Protein AF-A0A3M2BGG0-F1 (afdb_monomer_lite)

Radius of gyration: 19.98 Å; chains: 1; bounding box: 48×26×57 Å

Sequence (144 aa):
MVKKVYYVTNKELLFEIRKSKDRLAKLNGGDTSDKEMMMQALTPRLIELLQLITRRVGTKSNWAGYTWRDDMEADAILTLLTVVLKFDVDRENPNPLAYITRCIERSFINTLHKEKKHGKIRDAILIDEGHTPSFSAQIDNSEN

pLDDT: mean 89.2, std 10.94, range [47.34, 97.44]

Foldseek 3Di:
DPPDDDDDDQVNLLVQLVQLLVQLCVVPVDDLPDQVSLLVSHDPVNLVVLLVLLVVLCCPPVNDPDPCSVVLSVQLSSQCSRCLNVQDSPDPDGRSSVVSSVSSVVSSVVVVVVVVVVLVVVQVVCVVVVHHHDPVVVVVVVVD

Structure (mmCIF, N/CA/C/O backbone):
data_AF-A0A3M2BGG0-F1
#
_entry.id   AF-A0A3M2BGG0-F1
#
loop_
_atom_site.group_PDB
_atom_site.id
_atom_site.type_symbol
_atom_site.label_atom_id
_atom_site.label_alt_id
_atom_site.label_comp_id
_atom_site.label_asym_id
_atom_site.label_entity_id
_atom_site.label_seq_id
_atom_site.pdbx_PDB_ins_code
_atom_site.Cartn_x
_atom_site.Cartn_y
_atom_site.Cartn_z
_atom_site.occupancy
_atom_site.B_iso_or_equiv
_atom_site.auth_seq_id
_atom_site.auth_comp_id
_atom_site.auth_asym_id
_atom_site.auth_atom_id
_atom_site.pdbx_PDB_model_num
ATOM 1 N N . MET A 1 1 ? 16.907 8.668 21.611 1.00 47.34 1 MET A N 1
ATOM 2 C CA . MET A 1 1 ? 15.491 8.325 21.883 1.00 47.34 1 MET A CA 1
ATOM 3 C C . MET A 1 1 ? 15.135 7.055 21.125 1.00 47.34 1 MET A C 1
ATOM 5 O O . MET A 1 1 ? 15.152 7.076 19.901 1.00 47.34 1 MET A O 1
ATOM 9 N N . VAL A 1 2 ? 14.846 5.951 21.816 1.00 50.00 2 VAL A N 1
ATOM 10 C CA . VAL A 1 2 ? 14.320 4.739 21.166 1.00 50.00 2 VAL A CA 1
ATOM 11 C C . VAL A 1 2 ? 12.867 5.023 20.779 1.00 50.00 2 VAL A C 1
ATOM 13 O O . VAL A 1 2 ? 12.039 5.274 21.654 1.00 50.00 2 VAL A O 1
ATOM 16 N N . LYS A 1 3 ? 12.547 5.051 19.479 1.00 51.41 3 LYS A N 1
ATOM 17 C CA . LYS A 1 3 ? 11.154 5.189 19.026 1.00 51.41 3 LYS A CA 1
ATOM 18 C C . LYS A 1 3 ? 10.380 3.953 19.491 1.00 51.41 3 LYS A C 1
ATOM 20 O O . LYS A 1 3 ? 10.730 2.835 19.125 1.00 51.41 3 LYS A O 1
ATOM 25 N N . LYS A 1 4 ? 9.336 4.147 20.301 1.00 50.16 4 LYS A N 1
ATOM 26 C CA . LYS A 1 4 ? 8.436 3.066 20.723 1.00 50.16 4 LYS A CA 1
ATOM 27 C C . LYS A 1 4 ? 7.785 2.468 19.472 1.00 50.16 4 LYS A C 1
ATOM 29 O O . LYS A 1 4 ? 7.092 3.175 18.745 1.00 50.16 4 LYS A O 1
ATOM 34 N N . VAL A 1 5 ? 8.032 1.185 19.208 1.00 61.38 5 VAL A N 1
ATOM 35 C CA . VAL A 1 5 ? 7.425 0.477 18.074 1.00 61.38 5 VAL A CA 1
ATOM 36 C C . VAL A 1 5 ? 5.944 0.284 18.385 1.00 61.38 5 VAL A C 1
ATOM 38 O O . VAL A 1 5 ? 5.583 -0.490 19.270 1.00 61.38 5 VAL A O 1
ATOM 41 N N . TYR A 1 6 ? 5.085 1.039 17.703 1.00 68.75 6 TYR A N 1
ATOM 42 C CA . TYR A 1 6 ? 3.641 0.891 17.829 1.00 68.75 6 TYR A CA 1
ATOM 43 C C . TYR A 1 6 ? 3.174 -0.255 16.930 1.00 68.75 6 TYR A C 1
ATOM 45 O O . TYR A 1 6 ? 3.265 -0.171 15.704 1.00 68.75 6 TYR A O 1
ATOM 53 N N . TYR A 1 7 ? 2.699 -1.340 17.536 1.00 73.12 7 TYR A N 1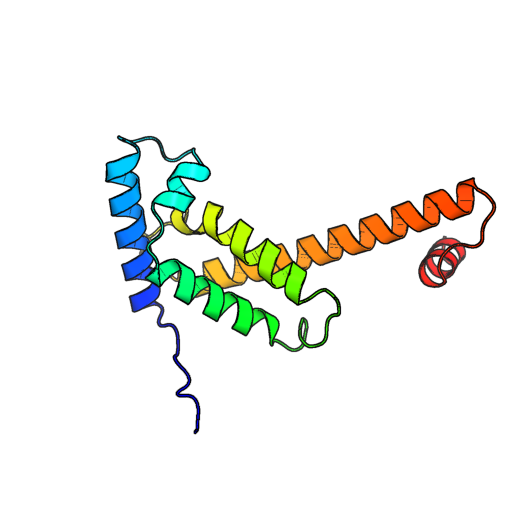
ATOM 54 C CA . TYR A 1 7 ? 2.132 -2.462 16.798 1.00 73.12 7 TYR A CA 1
ATOM 55 C C . TYR A 1 7 ? 0.649 -2.212 16.554 1.00 73.12 7 TYR A C 1
ATOM 57 O O . TYR A 1 7 ? -0.126 -2.105 17.501 1.00 73.12 7 TYR A O 1
ATOM 65 N N . VAL A 1 8 ? 0.256 -2.156 15.281 1.00 83.12 8 VAL A N 1
ATOM 66 C CA . VAL A 1 8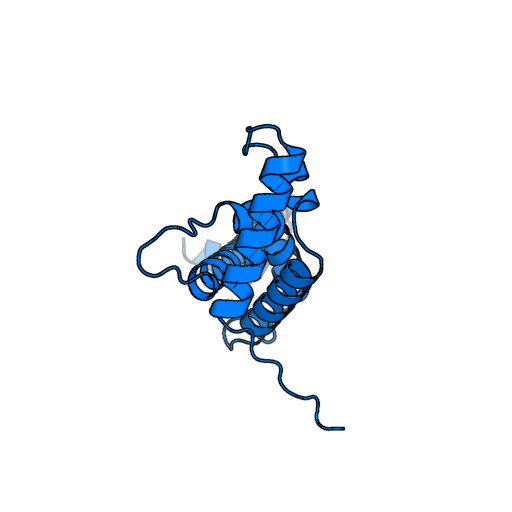 ? -1.159 -2.110 14.906 1.00 83.12 8 VAL A CA 1
ATOM 67 C C . VAL A 1 8 ? -1.806 -3.436 15.288 1.00 83.12 8 VAL A C 1
ATOM 69 O O . VAL A 1 8 ? -1.371 -4.497 14.833 1.00 83.12 8 VAL A O 1
ATOM 72 N N . THR A 1 9 ? -2.834 -3.383 16.132 1.00 90.06 9 THR A N 1
ATOM 73 C CA . THR A 1 9 ? -3.564 -4.583 16.554 1.00 90.06 9 THR A CA 1
ATOM 74 C C . THR A 1 9 ? -4.790 -4.809 15.673 1.00 90.06 9 THR A C 1
ATOM 76 O O . THR A 1 9 ? -5.459 -3.862 15.262 1.00 90.06 9 THR A O 1
ATOM 79 N N . ASN A 1 10 ? -5.131 -6.075 15.410 1.00 89.75 10 ASN A N 1
ATOM 80 C CA . ASN A 1 10 ? -6.329 -6.418 14.633 1.00 89.75 10 ASN A CA 1
ATOM 81 C C . ASN A 1 10 ? -7.619 -5.876 15.265 1.00 89.75 10 ASN A C 1
ATOM 83 O O . ASN A 1 10 ? -8.523 -5.457 14.548 1.00 89.75 10 ASN A O 1
ATOM 87 N N . LYS A 1 11 ? -7.686 -5.852 16.602 1.00 91.56 11 LYS A N 1
ATOM 88 C CA . LYS A 1 11 ? -8.837 -5.330 17.349 1.00 91.56 11 LYS A CA 1
ATOM 89 C C . LYS A 1 11 ? -9.023 -3.828 17.127 1.00 91.56 11 LYS A C 1
ATOM 91 O O . LYS A 1 11 ? -10.128 -3.400 16.816 1.00 91.56 11 LYS A O 1
ATOM 96 N N . GLU A 1 12 ? -7.947 -3.049 17.245 1.00 93.25 12 GLU A N 1
ATOM 97 C CA . GLU A 1 12 ? -7.971 -1.601 16.996 1.00 93.25 12 GLU A CA 1
ATOM 98 C C . GLU A 1 12 ? -8.366 -1.291 15.547 1.00 93.25 12 GLU A C 1
ATOM 100 O O . GLU A 1 12 ? -9.225 -0.450 15.296 1.00 93.25 12 GLU A O 1
ATOM 105 N N . LEU A 1 13 ? -7.788 -2.022 14.593 1.00 93.69 13 LEU A N 1
ATOM 106 C CA . LEU A 1 13 ? -8.073 -1.831 13.176 1.00 93.69 13 LEU A CA 1
ATOM 107 C C . LEU A 1 13 ? -9.538 -2.142 12.842 1.00 93.69 13 LEU A C 1
ATOM 109 O O . LEU A 1 13 ? -10.185 -1.374 12.135 1.00 93.69 13 LEU A O 1
ATOM 113 N N . LEU A 1 14 ? -10.085 -3.230 13.389 1.00 94.50 14 LEU A N 1
ATOM 114 C CA . LEU A 1 14 ? -11.495 -3.581 13.218 1.00 94.50 14 LEU A CA 1
ATOM 115 C C . LEU A 1 14 ? -12.424 -2.517 13.817 1.00 94.50 14 LEU A C 1
ATOM 117 O O . LEU A 1 14 ? -13.427 -2.161 13.198 1.00 94.50 14 LEU A O 1
ATOM 121 N N . PHE A 1 15 ? -12.081 -1.997 14.997 1.00 95.25 15 PHE A N 1
ATOM 122 C CA . PHE A 1 15 ? -12.836 -0.936 15.658 1.00 95.25 15 PHE A CA 1
ATOM 123 C C . PHE A 1 15 ? -12.893 0.340 14.806 1.00 95.25 15 PHE A C 1
ATOM 125 O O . PHE A 1 15 ? -13.975 0.871 14.556 1.00 95.25 15 PHE A O 1
ATOM 132 N N . GLU A 1 16 ? -11.752 0.800 14.290 1.00 95.69 16 GLU A N 1
ATOM 133 C CA . GLU A 1 16 ? -11.697 2.006 13.456 1.00 95.69 16 GLU A CA 1
ATOM 134 C C . GLU A 1 16 ? -12.374 1.824 12.085 1.00 95.69 16 GLU A C 1
ATOM 136 O O . GLU A 1 16 ? -12.982 2.766 11.565 1.00 95.69 16 GLU A O 1
ATOM 141 N N . ILE A 1 17 ? -12.351 0.611 11.516 1.00 95.25 17 ILE A N 1
ATOM 142 C CA . ILE A 1 17 ? -13.112 0.289 10.297 1.00 95.25 17 ILE A CA 1
ATOM 143 C C . ILE A 1 17 ? -14.619 0.354 10.567 1.00 95.25 17 ILE A C 1
ATOM 145 O O . ILE A 1 17 ? -15.337 0.977 9.785 1.00 95.25 17 ILE A O 1
ATOM 149 N N . ARG A 1 18 ? -15.107 -0.232 11.671 1.00 95.19 18 ARG A N 1
ATOM 150 C CA . ARG A 1 18 ? -16.529 -0.161 12.065 1.00 95.19 18 ARG A CA 1
ATOM 151 C C . ARG A 1 18 ? -16.974 1.289 12.252 1.00 95.19 18 ARG A C 1
ATOM 153 O O . ARG A 1 18 ? -17.916 1.729 11.604 1.00 95.19 18 ARG A O 1
ATOM 160 N N . LYS A 1 19 ? -16.203 2.072 13.007 1.00 95.50 19 LYS A N 1
ATOM 161 C CA . LYS A 1 19 ? -16.453 3.506 13.211 1.00 95.50 19 LYS A CA 1
ATOM 162 C C . LYS A 1 19 ? -16.504 4.296 11.898 1.00 95.50 19 LYS A C 1
ATOM 164 O O . LYS A 1 19 ? -17.335 5.189 11.744 1.00 95.50 19 LYS A O 1
ATOM 169 N N . SER A 1 20 ? -15.625 3.987 10.945 1.00 94.50 20 SER A N 1
ATOM 170 C CA . SER A 1 20 ? -15.628 4.634 9.626 1.00 94.50 20 SER A CA 1
ATOM 171 C C . SER A 1 20 ? -16.831 4.210 8.773 1.00 94.50 20 SER A C 1
ATOM 173 O O . SER A 1 20 ? -17.403 5.046 8.079 1.00 94.50 20 SER A O 1
ATOM 175 N N . LYS A 1 21 ? -17.276 2.948 8.860 1.00 92.19 21 LYS A N 1
ATOM 176 C CA . LYS A 1 21 ? -18.522 2.485 8.224 1.00 92.19 21 LYS A CA 1
ATOM 177 C C . LYS A 1 21 ? -19.759 3.171 8.811 1.00 92.19 21 LYS A C 1
ATOM 179 O O . LYS A 1 21 ? -20.621 3.589 8.047 1.00 92.19 21 LYS A O 1
ATOM 184 N N . ASP A 1 22 ? -19.814 3.383 10.124 1.00 92.00 22 ASP A N 1
ATOM 185 C CA . ASP A 1 22 ? -20.919 4.118 10.758 1.00 92.00 22 ASP A CA 1
ATOM 186 C C . ASP A 1 22 ? -20.969 5.581 10.292 1.00 92.00 22 ASP A C 1
ATOM 188 O O . ASP A 1 22 ? -22.043 6.147 10.086 1.00 92.00 22 ASP A O 1
ATOM 192 N N . ARG A 1 23 ? -19.802 6.214 10.098 1.00 92.12 23 ARG A N 1
ATOM 193 C CA . ARG A 1 23 ? -19.714 7.555 9.495 1.00 92.12 23 ARG A CA 1
ATOM 194 C C . ARG A 1 23 ? -20.194 7.547 8.049 1.00 92.12 23 ARG A C 1
ATOM 196 O O . ARG A 1 23 ? -20.923 8.456 7.667 1.00 92.12 23 ARG A O 1
ATOM 203 N N . LEU A 1 24 ? -19.826 6.526 7.277 1.00 90.44 24 LEU A N 1
ATOM 204 C CA . LEU A 1 24 ? -20.280 6.368 5.898 1.00 90.44 24 LEU A CA 1
ATOM 205 C C . LEU A 1 24 ? -21.805 6.248 5.830 1.00 90.44 24 LEU A C 1
ATOM 207 O O . LEU A 1 24 ? -22.428 6.963 5.056 1.00 90.44 24 LEU A O 1
ATOM 211 N N . ALA A 1 25 ? -22.411 5.424 6.689 1.00 87.94 25 ALA A N 1
ATOM 212 C CA . ALA A 1 25 ? -23.863 5.255 6.752 1.00 87.94 25 ALA A CA 1
ATOM 213 C C . ALA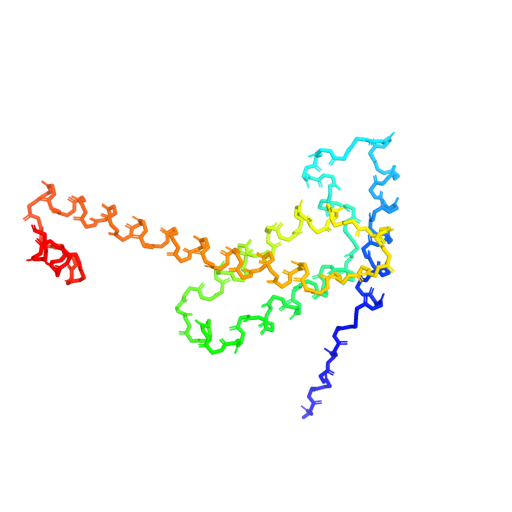 A 1 25 ? -24.600 6.578 7.035 1.00 87.94 25 ALA A C 1
ATOM 215 O O . ALA A 1 25 ? -25.657 6.832 6.465 1.00 87.94 25 ALA A O 1
ATOM 216 N N . LYS A 1 26 ? -24.016 7.453 7.865 1.00 86.88 26 LYS A N 1
ATOM 217 C CA . LYS A 1 26 ? -24.562 8.792 8.151 1.00 86.88 26 LYS A CA 1
ATOM 218 C C . LYS A 1 26 ? -24.443 9.765 6.977 1.00 86.88 26 LYS A C 1
ATOM 220 O O . LYS A 1 26 ? -25.288 10.641 6.849 1.00 86.88 26 LYS A O 1
ATOM 225 N N . LEU A 1 27 ? -23.393 9.642 6.165 1.00 83.62 27 LEU A N 1
ATOM 226 C CA . LEU A 1 27 ? -23.142 10.521 5.018 1.00 83.62 27 LEU A CA 1
ATOM 227 C C . LEU A 1 27 ? -23.962 10.124 3.787 1.00 83.62 27 LEU A C 1
ATOM 229 O O . LEU A 1 27 ? -24.430 10.995 3.066 1.00 83.62 27 LEU A O 1
ATOM 233 N N . ASN A 1 28 ? -24.117 8.822 3.545 1.00 69.25 28 ASN A N 1
ATOM 234 C CA . ASN A 1 28 ? -24.626 8.300 2.277 1.00 69.25 28 ASN A CA 1
ATOM 235 C C . ASN A 1 28 ? -26.137 8.078 2.214 1.00 69.25 28 ASN A C 1
ATOM 237 O O . ASN A 1 28 ? -26.644 7.735 1.152 1.00 69.25 28 ASN A O 1
ATOM 241 N N . GLY A 1 29 ? -26.861 8.144 3.334 1.00 65.00 29 GLY A N 1
ATOM 242 C CA . GLY A 1 29 ? -28.283 7.769 3.369 1.00 65.00 29 GLY A CA 1
ATOM 243 C C . GLY A 1 29 ? -28.588 6.321 2.930 1.00 65.00 29 GLY A C 1
ATOM 244 O O . GLY A 1 29 ? -29.749 5.931 2.945 1.00 65.00 29 GLY A O 1
ATOM 245 N N . GLY A 1 30 ? -27.5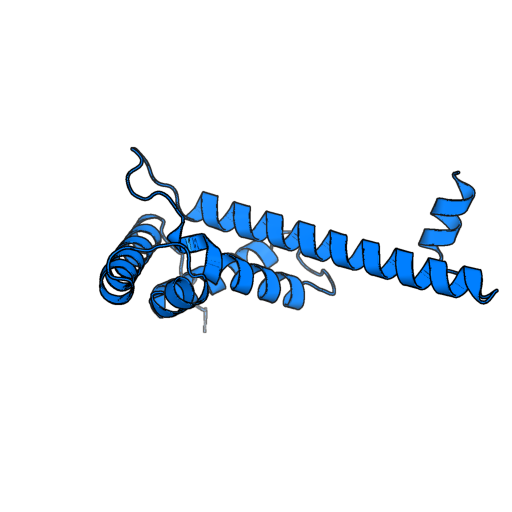75 5.520 2.563 1.00 55.88 30 GLY A N 1
ATOM 246 C CA . GLY A 1 30 ? -27.701 4.124 2.141 1.00 55.88 30 GLY A CA 1
ATOM 247 C C . GLY A 1 30 ? -26.758 3.676 1.015 1.00 55.88 30 GLY A C 1
ATOM 248 O O . GLY A 1 30 ? -26.377 2.506 1.009 1.00 55.88 30 GLY A O 1
ATOM 249 N N . ASP A 1 31 ? -26.317 4.553 0.104 1.00 56.56 31 ASP A N 1
ATOM 250 C CA . ASP A 1 31 ? -25.604 4.098 -1.105 1.00 56.56 31 ASP A CA 1
ATOM 251 C C . ASP A 1 31 ? -24.081 4.032 -0.947 1.00 56.56 31 ASP A C 1
ATOM 253 O O . ASP A 1 31 ? -23.405 5.013 -0.686 1.00 56.56 31 ASP A O 1
ATOM 257 N N . THR A 1 32 ? -23.498 2.840 -1.091 1.00 60.12 32 THR A N 1
ATOM 258 C CA . THR A 1 32 ? -22.080 2.563 -0.770 1.00 60.12 32 THR A CA 1
ATOM 259 C C . THR A 1 32 ? -21.175 2.549 -2.016 1.00 60.12 32 THR A C 1
ATOM 261 O O . THR A 1 32 ? -20.038 2.096 -1.951 1.00 60.12 32 THR A O 1
ATOM 264 N N . SER A 1 33 ? -21.626 3.011 -3.185 1.00 65.81 33 SER A N 1
ATOM 265 C CA . SER A 1 33 ? -20.840 2.937 -4.433 1.00 65.81 33 SER A CA 1
ATOM 266 C C . SER A 1 33 ? -19.749 4.004 -4.565 1.00 65.81 33 SER A C 1
ATOM 268 O O . SER A 1 33 ? -18.746 3.779 -5.253 1.00 65.81 33 SER A O 1
ATOM 270 N N . ASP A 1 34 ? -19.908 5.138 -3.888 1.00 81.81 34 ASP A N 1
ATOM 271 C CA . ASP A 1 34 ? -19.176 6.353 -4.231 1.00 81.81 34 ASP A CA 1
ATOM 272 C C . ASP A 1 34 ? -17.818 6.413 -3.524 1.00 81.81 34 ASP A C 1
ATOM 274 O O . ASP A 1 34 ? -17.710 6.545 -2.301 1.00 81.81 34 ASP A O 1
ATOM 278 N N . LYS A 1 35 ? -16.741 6.305 -4.317 1.00 83.12 35 LYS A N 1
ATOM 279 C CA . LYS A 1 35 ? -15.351 6.275 -3.822 1.00 83.12 35 LYS A CA 1
ATOM 280 C C . LYS A 1 35 ? -14.992 7.521 -3.010 1.00 83.12 35 LYS A C 1
ATOM 282 O O . LYS A 1 35 ? -14.274 7.414 -2.019 1.00 83.12 35 LYS A O 1
ATOM 287 N N . GLU A 1 36 ? -15.493 8.682 -3.421 1.00 83.88 36 GLU A N 1
ATOM 288 C CA . GLU A 1 36 ? -15.252 9.954 -2.735 1.00 83.88 36 GLU A CA 1
ATOM 289 C C . GLU A 1 36 ? -15.872 9.954 -1.336 1.00 83.88 36 GLU A C 1
ATOM 291 O O . GLU A 1 36 ? -15.216 10.326 -0.363 1.00 83.88 36 GLU A O 1
ATOM 296 N N . MET A 1 37 ? -17.095 9.437 -1.207 1.00 84.56 37 MET A N 1
ATOM 297 C CA . MET A 1 37 ? -17.791 9.368 0.077 1.00 84.56 37 MET A CA 1
ATOM 298 C C . MET A 1 37 ? -17.141 8.351 1.018 1.00 84.56 37 MET A C 1
ATOM 300 O O . MET A 1 37 ? -17.001 8.625 2.212 1.00 84.56 37 MET A O 1
ATOM 304 N N . MET A 1 38 ? -16.628 7.229 0.491 1.00 87.31 38 MET A N 1
ATOM 305 C CA . MET A 1 38 ? -15.798 6.313 1.285 1.00 87.31 38 MET A CA 1
ATOM 306 C C . MET A 1 38 ? -14.569 7.011 1.860 1.00 87.31 38 MET A C 1
ATOM 308 O O . MET A 1 38 ? -14.297 6.870 3.051 1.00 87.31 38 MET A O 1
ATOM 312 N N . MET A 1 39 ? -13.847 7.776 1.037 1.00 89.50 39 MET A N 1
ATOM 313 C CA . MET A 1 39 ? -12.641 8.479 1.468 1.00 89.50 39 MET A CA 1
ATOM 314 C C . MET A 1 39 ? -12.952 9.528 2.547 1.00 89.50 39 MET A C 1
ATOM 316 O O . MET A 1 39 ? -12.218 9.625 3.529 1.00 89.50 39 MET A O 1
ATOM 320 N N . GLN A 1 40 ? -14.067 10.255 2.422 1.00 88.81 40 GLN A N 1
ATOM 321 C CA . GLN A 1 40 ? -14.513 11.239 3.420 1.00 88.81 40 GLN A CA 1
ATOM 322 C C . GLN A 1 40 ? -14.931 10.603 4.759 1.00 88.81 40 GLN A C 1
ATOM 324 O O . GLN A 1 40 ? -14.762 11.203 5.827 1.00 88.81 40 GLN A O 1
ATOM 329 N N . ALA A 1 41 ? -15.460 9.378 4.731 1.00 92.12 41 ALA A N 1
ATOM 330 C CA . ALA A 1 41 ? -15.912 8.672 5.927 1.00 92.12 41 ALA A CA 1
ATOM 331 C C . ALA A 1 41 ? -14.767 8.119 6.798 1.00 92.12 41 ALA A C 1
ATOM 333 O O . ALA A 1 41 ? -14.972 7.849 7.990 1.00 92.12 41 ALA A O 1
ATOM 334 N N . LEU A 1 42 ? -13.557 7.977 6.245 1.00 94.06 42 LEU A N 1
ATOM 335 C CA . LEU A 1 42 ? -12.394 7.444 6.959 1.00 94.06 42 LEU A CA 1
ATOM 336 C C . LEU A 1 42 ? -12.021 8.310 8.158 1.00 94.06 42 LEU A C 1
ATOM 338 O O . LEU A 1 42 ? -11.930 9.538 8.077 1.00 94.06 42 LEU A O 1
ATOM 342 N N . THR A 1 43 ? -11.816 7.674 9.310 1.00 96.19 43 THR A N 1
ATOM 343 C CA . THR A 1 43 ? -11.299 8.377 10.487 1.00 96.19 43 THR A CA 1
ATOM 344 C C . THR A 1 43 ? -9.823 8.733 10.285 1.00 96.19 43 THR A C 1
ATOM 346 O O . THR A 1 43 ? -9.081 7.950 9.685 1.00 96.19 43 THR A O 1
ATOM 349 N N . PRO A 1 44 ? -9.347 9.872 10.828 1.00 95.50 44 PRO A N 1
ATOM 350 C CA . PRO A 1 44 ? -7.922 10.210 10.794 1.00 95.50 44 PRO A CA 1
ATOM 351 C C . PRO A 1 44 ? -7.056 9.089 11.377 1.00 95.50 44 PRO A C 1
ATOM 353 O O . PRO A 1 44 ? -6.023 8.732 10.817 1.00 95.50 44 PRO A O 1
ATOM 356 N N . ARG A 1 45 ? -7.546 8.452 12.450 1.00 94.94 45 ARG A N 1
ATOM 357 C CA . ARG A 1 45 ? -6.871 7.321 13.081 1.00 94.94 45 ARG A CA 1
ATOM 358 C C . ARG A 1 45 ? -6.739 6.121 12.145 1.00 94.94 45 ARG A C 1
ATOM 360 O O . ARG A 1 45 ? -5.662 5.537 12.071 1.00 94.94 45 ARG A O 1
ATOM 367 N N . LEU A 1 46 ? -7.791 5.758 11.409 1.00 95.75 46 LEU A N 1
ATOM 368 C CA . LEU A 1 46 ? -7.711 4.674 10.431 1.00 95.75 46 LEU A CA 1
ATOM 369 C C . LEU A 1 46 ? -6.671 4.984 9.348 1.00 95.75 46 LEU A C 1
ATOM 371 O O . LEU A 1 46 ? -5.876 4.113 9.009 1.00 95.75 46 LEU A O 1
ATOM 375 N N . ILE A 1 47 ? -6.626 6.223 8.852 1.00 96.06 47 ILE A N 1
ATOM 376 C CA . ILE A 1 47 ? -5.649 6.649 7.839 1.00 96.06 47 ILE A CA 1
ATOM 377 C C . ILE A 1 47 ? -4.214 6.483 8.360 1.00 96.06 47 ILE A C 1
ATOM 379 O O . ILE A 1 47 ? -3.378 5.901 7.668 1.00 96.06 47 ILE A O 1
ATOM 383 N N . GLU A 1 48 ? -3.929 6.911 9.593 1.00 95.06 48 GLU A N 1
ATOM 384 C CA . GLU A 1 48 ? -2.618 6.707 10.228 1.00 95.06 48 GLU A CA 1
ATOM 385 C C . GLU A 1 48 ? -2.235 5.222 10.297 1.00 95.06 48 GLU A C 1
ATOM 387 O O . GLU A 1 48 ? -1.109 4.847 9.956 1.00 95.06 48 GLU A O 1
ATOM 392 N N . LEU A 1 49 ? -3.174 4.361 10.706 1.00 95.50 49 LEU A N 1
ATOM 393 C CA . LEU A 1 49 ? -2.953 2.916 10.780 1.00 95.50 49 LEU A CA 1
ATOM 394 C C . LEU A 1 49 ? -2.646 2.321 9.400 1.00 95.50 49 LEU A C 1
ATOM 396 O O . LEU A 1 49 ? -1.701 1.541 9.269 1.00 95.50 49 LEU A O 1
ATOM 400 N N . LEU A 1 50 ? -3.384 2.719 8.360 1.00 96.31 50 LEU A N 1
ATOM 401 C CA . LEU A 1 50 ? -3.143 2.274 6.983 1.00 96.31 50 LEU A CA 1
ATOM 402 C C . LEU A 1 50 ? -1.759 2.705 6.479 1.00 96.31 50 LEU A C 1
ATOM 404 O O . LEU A 1 50 ? -1.043 1.896 5.884 1.00 96.31 50 LEU A O 1
ATOM 408 N N . GLN A 1 51 ? -1.337 3.938 6.770 1.00 95.56 51 GLN A N 1
ATOM 409 C CA . GLN A 1 51 ? 0.005 4.423 6.430 1.00 95.56 51 GLN A CA 1
ATOM 410 C C . GLN A 1 51 ? 1.109 3.655 7.170 1.00 95.56 51 GLN A C 1
ATOM 412 O O . GLN A 1 51 ? 2.176 3.405 6.609 1.00 95.56 51 GLN A O 1
ATOM 417 N N . LEU A 1 52 ? 0.897 3.295 8.439 1.00 94.56 52 LEU A N 1
ATOM 418 C CA . LEU A 1 52 ? 1.858 2.497 9.209 1.00 94.56 52 LEU A CA 1
ATOM 419 C C . LEU A 1 52 ? 1.993 1.078 8.647 1.00 94.56 52 LEU A C 1
ATOM 421 O O . LEU A 1 52 ? 3.112 0.590 8.486 1.00 94.56 52 LEU A O 1
ATOM 425 N N . ILE A 1 53 ? 0.872 0.428 8.321 1.00 95.38 53 ILE A N 1
ATOM 426 C CA . ILE A 1 53 ? 0.878 -0.915 7.728 1.00 95.38 53 ILE A CA 1
ATOM 427 C C . ILE A 1 53 ? 1.562 -0.883 6.356 1.00 95.38 53 ILE A C 1
ATOM 429 O O . ILE A 1 53 ? 2.423 -1.721 6.098 1.00 95.38 53 ILE A O 1
ATOM 433 N N . THR A 1 54 ? 1.240 0.102 5.512 1.00 96.25 54 THR A N 1
ATOM 434 C CA . THR A 1 54 ? 1.829 0.240 4.168 1.00 96.25 54 THR A CA 1
ATOM 435 C C . THR A 1 54 ? 3.343 0.403 4.231 1.00 96.25 54 THR A C 1
ATOM 437 O O . THR A 1 54 ? 4.063 -0.389 3.623 1.00 96.25 54 THR A O 1
ATOM 440 N N . ARG A 1 55 ? 3.836 1.329 5.065 1.00 94.25 55 ARG A N 1
ATOM 441 C CA . ARG A 1 55 ? 5.279 1.510 5.298 1.00 94.25 55 ARG A CA 1
ATOM 442 C C . ARG A 1 55 ? 5.942 0.228 5.786 1.00 94.25 55 ARG A C 1
ATOM 444 O O . ARG A 1 55 ? 7.011 -0.142 5.314 1.00 94.25 55 ARG A O 1
ATOM 451 N N . ARG A 1 56 ? 5.298 -0.501 6.702 1.00 93.38 56 ARG A N 1
ATOM 452 C CA . ARG A 1 56 ? 5.825 -1.783 7.188 1.00 93.38 56 ARG A CA 1
ATOM 453 C C . ARG A 1 56 ? 5.923 -2.822 6.070 1.00 93.38 56 ARG A C 1
ATOM 455 O O . ARG A 1 56 ? 6.936 -3.511 5.992 1.00 93.38 56 ARG A O 1
ATOM 462 N N . VAL A 1 57 ? 4.917 -2.941 5.204 1.00 93.94 57 VAL A N 1
ATOM 463 C CA . VAL A 1 57 ? 4.974 -3.852 4.046 1.00 93.94 57 VAL A CA 1
ATOM 464 C C . VAL A 1 57 ? 6.095 -3.448 3.081 1.00 93.94 57 VAL A C 1
ATOM 466 O O . VAL A 1 57 ? 6.812 -4.332 2.614 1.00 93.94 57 VAL A O 1
ATOM 469 N N . GLY A 1 58 ? 6.318 -2.147 2.869 1.00 94.06 58 GLY A N 1
ATOM 470 C CA . GLY A 1 58 ? 7.429 -1.610 2.071 1.00 94.06 58 GLY A CA 1
ATOM 471 C C . GLY A 1 58 ? 8.827 -1.965 2.592 1.00 94.06 58 GLY A C 1
ATOM 472 O O . GLY A 1 58 ? 9.767 -2.047 1.810 1.00 94.06 58 GLY A O 1
ATOM 473 N N . THR A 1 59 ? 8.978 -2.250 3.892 1.00 92.62 59 THR A N 1
ATOM 474 C CA . THR A 1 59 ? 10.266 -2.694 4.472 1.00 92.62 59 THR A CA 1
ATOM 475 C C . THR A 1 59 ? 10.578 -4.182 4.276 1.00 92.62 59 THR A C 1
ATOM 477 O O . THR A 1 59 ? 11.672 -4.620 4.630 1.00 92.62 59 THR A O 1
ATOM 480 N N . LYS A 1 60 ? 9.648 -4.990 3.742 1.00 92.00 60 LYS A N 1
ATOM 481 C CA . LYS A 1 60 ? 9.920 -6.413 3.464 1.00 92.00 60 LYS A CA 1
ATOM 482 C C . LYS A 1 60 ? 11.011 -6.546 2.395 1.00 92.00 60 LYS A C 1
ATOM 484 O O . LYS A 1 60 ? 11.044 -5.754 1.461 1.00 92.00 60 LYS A O 1
ATOM 489 N N . SER A 1 61 ? 11.830 -7.598 2.475 1.00 89.25 61 SER A N 1
ATOM 490 C CA . SER A 1 61 ? 12.982 -7.849 1.583 1.00 89.25 61 SER A CA 1
ATOM 491 C C . SER A 1 61 ? 12.678 -7.762 0.086 1.00 89.25 61 SER A C 1
ATOM 493 O O . SER A 1 61 ? 13.544 -7.379 -0.684 1.00 89.25 61 SER A O 1
ATOM 495 N N . ASN A 1 62 ? 11.455 -8.099 -0.327 1.00 87.88 62 ASN A N 1
ATOM 496 C CA . ASN A 1 62 ? 11.051 -8.072 -1.735 1.00 87.88 62 ASN A CA 1
ATOM 497 C C . ASN A 1 62 ? 10.877 -6.645 -2.284 1.00 87.88 62 ASN A C 1
ATOM 499 O O . ASN A 1 62 ? 10.947 -6.446 -3.490 1.00 87.88 62 ASN A O 1
ATOM 503 N N . TRP A 1 63 ? 10.594 -5.679 -1.405 1.00 91.94 63 TRP A N 1
ATOM 504 C CA . TRP A 1 63 ? 10.252 -4.291 -1.748 1.00 91.94 63 TRP A CA 1
ATOM 505 C C . TRP A 1 63 ? 11.280 -3.288 -1.210 1.00 91.94 63 TRP A C 1
ATOM 507 O O . TRP A 1 63 ? 11.381 -2.161 -1.695 1.00 91.94 63 TRP A O 1
ATOM 517 N N . ALA A 1 64 ? 12.048 -3.696 -0.198 1.00 91.69 64 ALA A N 1
ATOM 518 C CA . ALA A 1 64 ? 13.103 -2.899 0.394 1.00 91.69 64 ALA A CA 1
ATOM 519 C C . ALA A 1 64 ? 14.183 -2.581 -0.648 1.00 91.69 64 ALA A C 1
ATOM 521 O O . ALA A 1 64 ? 14.647 -3.460 -1.368 1.00 91.69 64 ALA A O 1
ATOM 522 N N . GLY A 1 65 ? 14.590 -1.313 -0.713 1.00 88.25 65 GLY A N 1
ATOM 523 C CA . GLY A 1 65 ? 15.612 -0.853 -1.656 1.00 88.25 65 GLY A CA 1
ATOM 524 C C . GLY A 1 65 ? 15.133 -0.712 -3.104 1.00 88.25 65 GLY A C 1
ATOM 525 O O . GLY A 1 65 ? 15.941 -0.362 -3.959 1.00 88.25 65 GLY A O 1
ATOM 526 N N . TYR A 1 66 ? 13.847 -0.942 -3.393 1.00 91.69 66 TYR A N 1
ATOM 527 C CA . TYR A 1 66 ? 13.309 -0.691 -4.726 1.00 91.69 66 TYR A CA 1
ATOM 528 C C . TYR A 1 66 ? 13.263 0.810 -5.032 1.00 91.69 66 TYR A C 1
ATOM 530 O O . TYR A 1 66 ? 12.799 1.596 -4.205 1.00 91.69 66 TYR A O 1
ATOM 538 N N . THR A 1 67 ? 13.697 1.208 -6.230 1.00 90.88 67 THR A N 1
ATOM 539 C CA . THR A 1 67 ? 13.771 2.623 -6.636 1.00 90.88 67 THR A CA 1
ATOM 540 C C . THR A 1 67 ? 12.414 3.323 -6.554 1.00 90.88 67 THR A C 1
ATOM 542 O O . THR A 1 67 ? 12.336 4.444 -6.068 1.00 90.88 67 THR A O 1
ATOM 545 N N . TRP A 1 68 ? 11.335 2.640 -6.943 1.00 88.94 68 TRP A N 1
ATOM 546 C CA . TRP A 1 68 ? 9.977 3.200 -6.967 1.00 88.94 68 TRP A CA 1
ATOM 547 C C . TRP A 1 68 ? 9.170 2.902 -5.700 1.00 88.94 68 TRP A C 1
ATOM 549 O O . TRP A 1 68 ? 7.940 2.924 -5.721 1.00 88.94 68 TRP A O 1
ATOM 559 N N . ARG A 1 69 ? 9.830 2.561 -4.587 1.00 92.50 69 ARG A N 1
ATOM 560 C CA . ARG A 1 69 ? 9.136 2.167 -3.352 1.00 92.50 69 ARG A CA 1
ATOM 561 C C . ARG A 1 69 ? 8.196 3.262 -2.844 1.00 92.50 69 ARG A C 1
ATOM 563 O O . ARG A 1 69 ? 7.088 2.951 -2.420 1.00 92.50 69 ARG A O 1
ATOM 570 N N . ASP A 1 70 ? 8.612 4.521 -2.908 1.00 93.00 70 ASP A N 1
ATOM 571 C CA . ASP A 1 70 ? 7.797 5.632 -2.411 1.00 93.00 70 ASP A CA 1
ATOM 572 C C . ASP A 1 70 ? 6.517 5.805 -3.259 1.00 93.00 70 ASP A C 1
ATOM 574 O O . ASP A 1 70 ? 5.429 5.981 -2.708 1.00 93.00 70 ASP A O 1
ATOM 578 N N . ASP A 1 71 ? 6.611 5.614 -4.581 1.00 93.25 71 ASP A N 1
ATOM 579 C CA . ASP A 1 71 ? 5.455 5.615 -5.488 1.00 93.25 71 ASP A CA 1
ATOM 580 C C . ASP A 1 71 ? 4.548 4.396 -5.278 1.00 93.25 71 ASP A C 1
ATOM 582 O O . ASP A 1 71 ? 3.320 4.504 -5.317 1.00 93.25 71 ASP A O 1
ATOM 586 N N . MET A 1 72 ? 5.134 3.224 -5.008 1.00 95.81 72 MET A N 1
ATOM 587 C CA . MET A 1 72 ? 4.382 2.028 -4.623 1.00 95.81 72 MET A CA 1
ATOM 588 C C . MET A 1 72 ? 3.575 2.267 -3.343 1.00 95.81 72 MET A C 1
ATOM 590 O O . MET A 1 72 ? 2.392 1.924 -3.295 1.00 95.81 72 MET A O 1
ATOM 594 N N . GLU A 1 73 ? 4.190 2.863 -2.315 1.00 96.38 73 GLU A N 1
ATOM 595 C CA . GLU A 1 73 ? 3.525 3.200 -1.053 1.00 96.38 73 GLU A CA 1
ATOM 596 C C . GLU A 1 73 ? 2.386 4.212 -1.271 1.00 96.38 73 GLU A C 1
ATOM 598 O O . GLU A 1 73 ? 1.299 4.028 -0.717 1.00 96.38 73 GLU A O 1
ATOM 603 N N . ALA A 1 74 ? 2.586 5.224 -2.122 1.00 95.62 74 ALA A N 1
ATOM 604 C CA . ALA A 1 74 ? 1.556 6.205 -2.466 1.00 95.62 74 ALA A CA 1
ATOM 605 C C . ALA A 1 74 ? 0.355 5.580 -3.209 1.00 95.62 74 ALA A C 1
ATOM 607 O O . ALA A 1 74 ? -0.791 5.786 -2.794 1.00 95.62 74 ALA A O 1
ATOM 608 N N . ASP A 1 75 ? 0.595 4.769 -4.250 1.00 95.94 75 ASP A N 1
ATOM 609 C CA . ASP A 1 75 ? -0.465 4.077 -5.014 1.00 95.94 75 ASP A CA 1
ATOM 610 C C . ASP A 1 75 ? -1.239 3.093 -4.118 1.00 95.94 75 ASP A C 1
ATOM 612 O O . ASP A 1 75 ? -2.470 2.993 -4.183 1.00 95.94 75 ASP A O 1
ATOM 616 N N . ALA A 1 76 ? -0.532 2.404 -3.213 1.00 97.44 76 ALA A N 1
ATOM 617 C CA . ALA A 1 76 ? -1.147 1.493 -2.255 1.00 97.44 76 ALA A CA 1
ATOM 618 C C . ALA A 1 76 ? -2.045 2.222 -1.254 1.00 97.44 76 ALA A C 1
ATOM 620 O O . ALA A 1 76 ? -3.165 1.769 -1.013 1.00 97.44 76 ALA A O 1
ATOM 621 N N . ILE A 1 77 ? -1.598 3.353 -0.697 1.00 96.88 77 ILE A N 1
ATOM 622 C CA . ILE A 1 77 ? -2.429 4.166 0.199 1.00 96.88 77 ILE A CA 1
ATOM 623 C C . ILE A 1 77 ? -3.684 4.626 -0.539 1.00 96.88 77 ILE A C 1
ATOM 625 O O . ILE A 1 77 ? -4.782 4.390 -0.040 1.00 96.88 77 ILE A O 1
ATOM 629 N N . LEU A 1 78 ? -3.552 5.202 -1.738 1.00 94.75 78 LEU A N 1
ATOM 630 C CA . LEU A 1 78 ? -4.699 5.658 -2.528 1.00 94.75 78 LEU A CA 1
ATOM 631 C C . LEU A 1 78 ? -5.699 4.523 -2.783 1.00 94.75 78 LEU A C 1
ATOM 633 O O . LEU A 1 78 ? -6.905 4.686 -2.583 1.00 94.75 78 LEU A O 1
ATOM 637 N N . THR A 1 79 ? -5.194 3.346 -3.152 1.00 94.94 79 THR A N 1
ATOM 638 C CA . THR A 1 79 ? -6.019 2.149 -3.331 1.00 94.94 79 THR A CA 1
ATOM 639 C C . THR A 1 79 ? -6.761 1.808 -2.042 1.00 94.94 79 THR A C 1
ATOM 641 O O . THR A 1 79 ? -7.987 1.677 -2.062 1.00 94.94 79 THR A O 1
ATOM 644 N N . LEU A 1 80 ? -6.056 1.730 -0.908 1.00 96.31 80 LEU A N 1
ATOM 645 C CA . LEU A 1 80 ? -6.638 1.422 0.399 1.00 96.31 80 LEU A CA 1
ATOM 646 C C . LEU A 1 80 ? -7.751 2.392 0.798 1.00 96.31 80 LEU A C 1
ATOM 648 O O . LEU A 1 80 ? -8.789 1.928 1.271 1.00 96.31 80 LEU A O 1
ATOM 652 N N . LEU A 1 81 ? -7.582 3.698 0.565 1.00 94.44 81 LEU A N 1
ATOM 653 C CA . LEU A 1 81 ? -8.596 4.705 0.904 1.00 94.44 81 LEU A CA 1
ATOM 654 C C . LEU A 1 81 ? -9.951 4.419 0.234 1.00 94.44 81 LEU A C 1
ATOM 656 O O . LEU A 1 81 ? -10.998 4.712 0.804 1.00 94.44 81 LEU A O 1
ATOM 660 N N . THR A 1 82 ? -9.944 3.785 -0.941 1.00 91.94 82 THR A N 1
ATOM 661 C CA . THR A 1 82 ? -11.166 3.474 -1.705 1.00 91.94 82 THR A CA 1
ATOM 662 C C . THR A 1 82 ? -11.724 2.066 -1.473 1.00 91.94 82 THR A C 1
ATOM 664 O O . THR A 1 82 ? -12.865 1.789 -1.847 1.00 91.94 82 THR A O 1
ATOM 667 N N . VAL A 1 83 ? -10.944 1.145 -0.895 1.00 93.31 83 VAL A N 1
ATOM 668 C CA . VAL A 1 83 ? -11.337 -0.276 -0.769 1.00 93.31 83 VAL A CA 1
ATOM 669 C C . VAL A 1 83 ? -11.433 -0.773 0.667 1.00 93.31 83 VAL A C 1
ATOM 671 O O . VAL A 1 83 ? -12.045 -1.816 0.902 1.00 93.31 83 VAL A O 1
ATOM 674 N N . VAL A 1 84 ? -10.852 -0.066 1.641 1.00 94.94 84 VAL A N 1
ATOM 675 C CA . VAL A 1 84 ? -10.803 -0.536 3.034 1.00 94.94 84 VAL A CA 1
ATOM 676 C C . VAL A 1 84 ? -12.201 -0.684 3.639 1.00 94.94 84 VAL A C 1
ATOM 678 O O . VAL A 1 84 ? -12.471 -1.668 4.321 1.00 94.94 84 VAL A O 1
ATOM 681 N N . LEU A 1 85 ? -13.128 0.228 3.324 1.00 93.50 85 LEU A N 1
ATOM 682 C CA . LEU A 1 85 ? -14.506 0.181 3.829 1.00 93.50 85 LEU A CA 1
ATOM 683 C C . LEU A 1 85 ? -15.373 -0.877 3.144 1.00 93.50 85 LEU A C 1
ATOM 685 O O . LEU A 1 85 ? -16.453 -1.180 3.643 1.00 93.50 85 LEU A O 1
ATOM 689 N N . LYS A 1 86 ? -14.896 -1.492 2.057 1.00 91.69 86 LYS A N 1
ATOM 690 C CA . LYS A 1 86 ? -15.548 -2.659 1.441 1.00 91.69 86 LYS A CA 1
ATOM 691 C C . LYS A 1 86 ? -15.276 -3.952 2.210 1.00 91.69 86 LYS A C 1
ATOM 693 O O . LYS A 1 86 ? -15.900 -4.965 1.922 1.00 91.69 86 LYS A O 1
ATOM 698 N N . PHE A 1 87 ? -14.362 -3.924 3.183 1.00 94.19 87 PHE A N 1
ATOM 699 C CA . PHE A 1 87 ? -14.103 -5.063 4.051 1.00 94.19 87 PHE A CA 1
ATOM 700 C C . PHE A 1 87 ? -15.375 -5.479 4.798 1.00 94.19 87 PHE A C 1
ATOM 702 O O . PHE A 1 87 ? -16.113 -4.644 5.328 1.00 94.19 87 PHE A O 1
ATOM 709 N N . ASP A 1 88 ? -15.615 -6.781 4.830 1.00 92.75 88 ASP A N 1
ATOM 710 C CA . ASP A 1 88 ? -16.750 -7.399 5.499 1.00 92.75 88 ASP A CA 1
ATOM 711 C C . ASP A 1 88 ? -16.406 -7.643 6.976 1.00 92.75 88 ASP A C 1
ATOM 713 O O . ASP A 1 88 ? -15.551 -8.468 7.309 1.00 92.75 88 ASP A O 1
ATOM 717 N N . VAL A 1 89 ? -17.031 -6.853 7.852 1.00 91.81 89 VAL A N 1
ATOM 718 C CA . VAL A 1 89 ? -16.732 -6.812 9.292 1.00 91.81 89 VAL A CA 1
ATOM 719 C C . VAL A 1 89 ? -17.536 -7.818 10.107 1.00 91.81 89 VAL A C 1
ATOM 721 O O . VAL A 1 89 ? -17.200 -8.012 11.277 1.00 91.81 89 VAL A O 1
ATOM 724 N N . ASP A 1 90 ? -18.560 -8.437 9.517 1.00 90.25 90 ASP A N 1
ATOM 725 C CA . ASP A 1 90 ? -19.534 -9.286 10.218 1.00 90.25 90 ASP A CA 1
ATOM 726 C C . ASP A 1 90 ? -19.269 -10.784 10.025 1.00 90.25 90 ASP A C 1
ATOM 728 O O . ASP A 1 90 ? -20.031 -11.634 10.480 1.00 90.25 90 ASP A O 1
ATOM 732 N N . ARG A 1 91 ? -18.136 -11.123 9.403 1.00 90.38 91 ARG A N 1
ATOM 733 C CA . ARG A 1 91 ? -17.627 -12.496 9.357 1.00 90.38 91 ARG A CA 1
ATOM 734 C C . ARG A 1 91 ? -17.339 -13.027 10.758 1.00 90.38 91 ARG A C 1
ATOM 736 O O . ARG A 1 91 ? -16.970 -12.276 11.652 1.00 90.38 91 ARG A O 1
ATOM 743 N N . GLU A 1 92 ? -17.388 -14.348 10.899 1.00 83.19 92 GLU A N 1
ATOM 744 C CA . GLU A 1 92 ? -17.191 -15.070 12.165 1.00 83.19 92 GLU A CA 1
ATOM 745 C C . GLU A 1 92 ? -15.818 -14.808 12.826 1.00 83.19 92 GLU A C 1
ATOM 747 O O . GLU A 1 92 ? -15.698 -14.814 14.048 1.00 83.19 92 GLU A O 1
ATOM 752 N N . ASN A 1 93 ? -14.782 -14.502 12.034 1.00 87.62 93 ASN A N 1
ATOM 753 C CA . ASN A 1 93 ? -13.465 -14.089 12.530 1.00 87.62 93 ASN A CA 1
ATOM 754 C C . ASN A 1 93 ? -12.798 -13.081 11.567 1.00 87.62 93 ASN A C 1
ATOM 756 O O . ASN A 1 93 ? -11.998 -13.467 10.704 1.00 87.62 93 ASN A O 1
ATOM 760 N N . PRO A 1 94 ? -13.144 -11.784 11.647 1.00 91.62 94 PRO A N 1
ATOM 761 C CA . PRO A 1 94 ? -12.677 -10.799 10.685 1.00 91.62 94 PRO A CA 1
ATOM 762 C C . PRO A 1 94 ? -11.204 -10.449 10.947 1.00 91.62 94 PRO A C 1
ATOM 764 O O . PRO A 1 94 ? -10.837 -9.956 12.014 1.00 91.62 94 PRO A O 1
ATOM 767 N N . ASN A 1 95 ? -10.347 -10.662 9.941 1.00 94.00 95 ASN A N 1
ATOM 768 C CA . ASN A 1 95 ? -8.924 -10.310 9.980 1.00 94.00 95 ASN A CA 1
ATOM 769 C C . ASN A 1 95 ? -8.611 -9.156 9.005 1.00 94.00 95 ASN A C 1
ATOM 771 O O . ASN A 1 95 ? -8.183 -9.399 7.869 1.00 94.00 95 ASN A O 1
ATOM 775 N N . PRO A 1 96 ? -8.816 -7.894 9.426 1.00 95.06 96 PRO A N 1
ATOM 776 C CA . PRO A 1 96 ? -8.609 -6.741 8.556 1.00 95.06 96 PRO A CA 1
ATOM 777 C C . PRO A 1 96 ? -7.138 -6.544 8.167 1.00 95.06 96 PRO A C 1
ATOM 779 O O . PRO A 1 96 ? -6.867 -6.117 7.046 1.00 95.06 96 PRO A O 1
ATOM 782 N N . LEU A 1 97 ? -6.174 -6.892 9.032 1.00 94.75 97 LEU A N 1
ATOM 783 C CA . LEU A 1 97 ? -4.749 -6.732 8.722 1.00 94.75 97 LEU A CA 1
ATOM 784 C C . LEU A 1 97 ? -4.324 -7.612 7.545 1.00 94.75 97 LEU A C 1
ATOM 786 O O . LEU A 1 97 ? -3.586 -7.147 6.677 1.00 94.75 97 LEU A O 1
ATOM 790 N N . ALA A 1 98 ? -4.797 -8.860 7.490 1.00 94.75 98 ALA A N 1
ATOM 791 C CA . ALA A 1 98 ? -4.510 -9.754 6.370 1.00 94.75 98 ALA A CA 1
ATOM 792 C C . ALA A 1 98 ? -5.113 -9.227 5.059 1.00 94.75 98 ALA A C 1
ATOM 794 O O . ALA A 1 98 ? -4.425 -9.192 4.039 1.00 94.75 98 ALA A O 1
ATOM 795 N N . TYR A 1 99 ? -6.364 -8.754 5.102 1.00 96.12 99 TYR A N 1
ATOM 796 C CA . TYR A 1 99 ? -7.030 -8.143 3.950 1.00 96.12 99 TYR A CA 1
ATOM 797 C C . TYR A 1 99 ? -6.266 -6.914 3.434 1.00 96.12 99 TYR A C 1
ATOM 799 O O . TYR A 1 99 ? -5.897 -6.863 2.262 1.00 96.12 99 TYR A O 1
ATOM 807 N N . ILE A 1 100 ? -5.944 -5.967 4.320 1.00 96.62 100 ILE A N 1
ATOM 808 C CA . ILE A 1 100 ? -5.201 -4.746 3.978 1.00 96.62 100 ILE A CA 1
ATOM 809 C C . ILE A 1 100 ? -3.808 -5.081 3.438 1.00 96.62 100 ILE A C 1
ATOM 811 O O . ILE A 1 100 ? -3.409 -4.545 2.407 1.00 96.62 100 ILE A O 1
ATOM 815 N N . THR A 1 101 ? -3.087 -6.006 4.079 1.00 96.19 101 THR A N 1
ATOM 816 C CA . THR A 1 101 ? -1.763 -6.449 3.610 1.00 96.19 101 THR A CA 1
ATOM 817 C C . THR A 1 101 ? -1.844 -7.006 2.191 1.00 96.19 101 THR A C 1
ATOM 819 O O . THR A 1 101 ? -1.020 -6.657 1.348 1.00 96.19 101 THR A O 1
ATOM 822 N N . ARG A 1 102 ? -2.872 -7.812 1.891 1.00 96.75 102 ARG A N 1
ATOM 823 C CA . ARG A 1 102 ? -3.079 -8.367 0.550 1.00 96.75 102 ARG A CA 1
ATOM 824 C C . ARG A 1 102 ? -3.384 -7.285 -0.487 1.00 96.75 102 ARG A C 1
ATOM 826 O O . ARG A 1 102 ? -2.876 -7.368 -1.604 1.00 96.75 102 ARG A O 1
ATOM 833 N N . CYS A 1 103 ? -4.185 -6.280 -0.130 1.00 97.19 103 CYS A N 1
ATOM 834 C CA . CYS A 1 103 ? -4.443 -5.125 -0.991 1.00 97.19 103 CYS A CA 1
ATOM 835 C C . CYS A 1 103 ? -3.153 -4.349 -1.300 1.00 97.19 103 CYS A C 1
ATOM 837 O O . CYS A 1 103 ? -2.915 -4.029 -2.463 1.00 97.19 103 CYS A O 1
ATOM 839 N N . ILE A 1 104 ? -2.300 -4.111 -0.296 1.00 96.75 104 ILE A N 1
ATOM 840 C CA . ILE A 1 104 ? -1.012 -3.418 -0.472 1.00 96.75 104 ILE A CA 1
ATOM 841 C C . ILE A 1 104 ? -0.098 -4.206 -1.410 1.00 96.75 104 ILE A C 1
ATOM 843 O O . ILE A 1 104 ? 0.370 -3.665 -2.407 1.00 96.75 104 ILE A O 1
ATOM 847 N N . GLU A 1 105 ? 0.117 -5.496 -1.139 1.00 95.69 105 GLU A N 1
ATOM 848 C CA . GLU A 1 105 ? 0.986 -6.343 -1.967 1.00 95.69 105 GLU A CA 1
ATOM 849 C C . GLU A 1 105 ? 0.498 -6.402 -3.418 1.00 95.69 105 GLU A C 1
ATOM 851 O O . GLU A 1 105 ? 1.295 -6.330 -4.353 1.00 95.69 105 GLU A O 1
ATOM 856 N N . ARG A 1 106 ? -0.823 -6.467 -3.629 1.00 96.12 106 ARG A N 1
ATOM 857 C CA . ARG A 1 106 ? -1.403 -6.421 -4.975 1.00 96.12 106 ARG A CA 1
ATOM 858 C C . ARG A 1 106 ? -1.167 -5.073 -5.658 1.00 96.12 106 ARG A C 1
ATOM 860 O O . ARG A 1 106 ? -0.900 -5.064 -6.858 1.00 96.12 106 ARG A O 1
ATOM 867 N N . SER A 1 107 ? -1.255 -3.968 -4.920 1.00 96.50 107 SER A N 1
ATOM 868 C CA . SER A 1 107 ? -0.952 -2.634 -5.445 1.00 96.50 107 SER A CA 1
ATOM 869 C C . SER A 1 107 ? 0.517 -2.511 -5.846 1.00 96.50 107 SER A C 1
ATOM 871 O O . SER A 1 107 ? 0.805 -2.032 -6.935 1.00 96.50 107 SER A O 1
ATOM 873 N N . PHE A 1 108 ? 1.445 -3.019 -5.032 1.00 96.44 108 PHE A N 1
ATOM 874 C CA . PHE A 1 108 ? 2.879 -2.980 -5.340 1.00 96.44 108 PHE A CA 1
ATOM 875 C C . PHE A 1 108 ? 3.209 -3.768 -6.613 1.00 96.44 108 PHE A C 1
ATOM 877 O O . PHE A 1 108 ? 3.907 -3.269 -7.495 1.00 96.44 108 PHE A O 1
ATOM 884 N N . ILE A 1 109 ? 2.632 -4.967 -6.761 1.00 95.56 109 ILE A N 1
ATOM 885 C CA . ILE A 1 109 ? 2.747 -5.759 -7.995 1.00 95.56 109 ILE A CA 1
ATOM 886 C C . ILE A 1 109 ? 2.185 -4.983 -9.197 1.00 95.56 109 ILE A C 1
ATOM 888 O O . ILE A 1 109 ? 2.764 -5.010 -10.280 1.00 95.56 109 ILE A O 1
ATOM 892 N N . ASN A 1 110 ? 1.066 -4.276 -9.024 1.00 95.62 110 ASN A N 1
ATOM 893 C CA . ASN A 1 110 ? 0.471 -3.475 -10.090 1.00 95.62 110 ASN A CA 1
ATOM 894 C C . ASN A 1 110 ? 1.386 -2.322 -10.527 1.00 95.62 110 ASN A C 1
ATOM 896 O O . ASN A 1 110 ? 1.562 -2.114 -11.725 1.00 95.62 110 ASN A O 1
ATOM 900 N N . THR A 1 111 ? 2.009 -1.610 -9.587 1.00 94.25 111 THR A N 1
ATOM 901 C CA . THR A 1 111 ? 3.001 -0.569 -9.896 1.00 94.25 111 THR A CA 1
ATOM 902 C C . THR A 1 111 ? 4.195 -1.142 -10.651 1.00 94.25 111 THR A C 1
ATOM 904 O O . THR A 1 111 ? 4.566 -0.606 -11.692 1.00 94.25 111 THR A O 1
ATOM 907 N N . LEU A 1 112 ? 4.721 -2.290 -10.215 1.00 93.50 112 LEU A N 1
ATOM 908 C CA . LEU A 1 112 ? 5.793 -2.995 -10.922 1.00 93.50 112 LEU A CA 1
ATOM 909 C C . LEU A 1 112 ? 5.391 -3.358 -12.364 1.00 93.50 112 LEU A C 1
ATOM 911 O O . LEU A 1 112 ? 6.184 -3.232 -13.295 1.00 93.50 112 LEU A O 1
ATOM 915 N N . HIS A 1 113 ? 4.149 -3.799 -12.579 1.00 94.06 113 HIS A N 1
ATOM 916 C CA . HIS A 1 113 ? 3.645 -4.080 -13.924 1.00 94.06 113 HIS A CA 1
ATOM 917 C C . HIS A 1 113 ? 3.506 -2.816 -14.780 1.00 94.06 113 HIS A C 1
ATOM 919 O O . HIS A 1 113 ? 3.849 -2.858 -15.963 1.00 94.06 113 HIS A O 1
ATOM 925 N N . LYS A 1 114 ? 3.028 -1.701 -14.208 1.00 94.94 114 LYS A N 1
ATOM 926 C CA . LYS A 1 114 ? 2.958 -0.401 -14.900 1.00 94.94 114 LYS A CA 1
ATOM 927 C C . LYS A 1 114 ? 4.352 0.043 -15.346 1.00 94.94 114 LYS A C 1
ATOM 929 O O . LYS A 1 114 ? 4.528 0.397 -16.506 1.00 94.94 114 LYS A O 1
ATOM 934 N N . GLU A 1 115 ? 5.342 -0.060 -14.465 1.00 93.62 115 GLU A N 1
ATOM 935 C CA . GLU A 1 115 ? 6.733 0.280 -14.767 1.00 93.62 115 GLU A CA 1
ATOM 936 C C . GLU A 1 115 ? 7.296 -0.575 -15.910 1.00 93.62 115 GLU A C 1
ATOM 938 O O . GLU A 1 115 ? 7.772 -0.034 -16.908 1.00 93.62 115 GLU A O 1
ATOM 943 N N . LYS A 1 116 ? 7.161 -1.907 -15.826 1.00 91.94 116 LYS A N 1
ATOM 944 C CA . LYS A 1 116 ? 7.583 -2.816 -16.906 1.00 91.94 116 LYS A CA 1
ATOM 945 C C . LYS A 1 116 ? 6.903 -2.479 -18.232 1.00 91.94 116 LYS A C 1
ATOM 947 O O . LYS A 1 116 ? 7.546 -2.500 -19.279 1.00 91.94 116 LYS A O 1
ATOM 952 N N . LYS A 1 117 ? 5.607 -2.154 -18.201 1.00 95.06 117 LYS A N 1
ATOM 953 C CA . LYS A 1 117 ? 4.857 -1.742 -19.392 1.00 95.06 117 LYS A CA 1
ATOM 954 C C . LYS A 1 117 ? 5.401 -0.435 -19.974 1.00 95.06 117 LYS A C 1
ATOM 956 O O . LYS A 1 117 ? 5.576 -0.359 -21.185 1.00 95.06 117 LYS A O 1
ATOM 961 N N . HIS A 1 118 ? 5.690 0.568 -19.145 1.00 94.06 118 HIS A N 1
ATOM 962 C CA . HIS A 1 118 ? 6.275 1.831 -19.603 1.00 94.06 118 HIS A CA 1
ATOM 963 C C . HIS A 1 118 ? 7.663 1.630 -20.221 1.00 94.06 118 HIS A C 1
ATOM 965 O O . HIS A 1 118 ? 7.937 2.204 -21.271 1.00 94.06 118 HIS A O 1
ATOM 971 N N . GLY A 1 119 ? 8.499 0.768 -19.632 1.00 92.81 119 GLY A N 1
ATOM 972 C CA . GLY A 1 119 ? 9.793 0.394 -20.209 1.00 92.81 119 GLY A CA 1
ATOM 973 C C . GLY A 1 119 ? 9.653 -0.207 -21.609 1.00 92.81 119 GLY A C 1
ATOM 974 O O . GLY A 1 119 ? 10.304 0.256 -22.541 1.00 92.81 119 GLY A O 1
ATOM 975 N N . LYS A 1 120 ? 8.723 -1.155 -21.784 1.00 93.56 120 LYS A N 1
ATOM 976 C CA . LYS A 1 120 ? 8.436 -1.761 -23.096 1.00 93.56 120 LYS A CA 1
ATOM 977 C C . LYS A 1 120 ? 7.936 -0.748 -24.125 1.00 93.56 120 LYS A C 1
ATOM 979 O O . LYS A 1 120 ? 8.350 -0.809 -25.274 1.00 93.56 120 LYS A O 1
ATOM 984 N N . ILE A 1 121 ? 7.066 0.182 -23.724 1.00 95.62 121 ILE A N 1
ATOM 985 C CA . ILE A 1 121 ? 6.565 1.238 -24.620 1.00 95.62 121 ILE A CA 1
ATOM 986 C C . ILE A 1 121 ? 7.710 2.150 -25.066 1.00 95.62 121 ILE A C 1
ATOM 988 O O . ILE A 1 121 ? 7.835 2.421 -26.254 1.00 95.62 121 I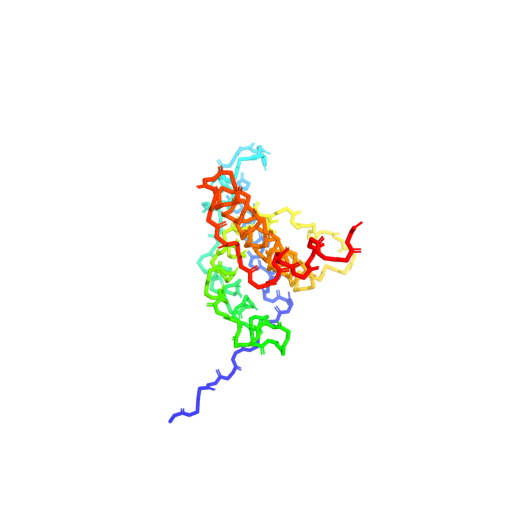LE A O 1
ATOM 992 N N . ARG A 1 122 ? 8.561 2.592 -24.132 1.00 95.12 122 ARG A N 1
ATOM 993 C CA . ARG A 1 122 ? 9.737 3.409 -24.455 1.00 95.12 122 ARG A CA 1
ATOM 994 C C . ARG A 1 122 ? 10.643 2.692 -25.453 1.00 95.12 122 ARG A C 1
ATOM 996 O O . ARG A 1 122 ? 11.051 3.290 -26.438 1.00 95.12 122 ARG A O 1
ATOM 1003 N N . ASP A 1 123 ? 10.951 1.427 -25.196 1.00 95.25 123 ASP A N 1
ATOM 1004 C CA . ASP A 1 123 ? 11.859 0.666 -26.052 1.00 95.25 123 ASP A CA 1
ATOM 1005 C C . ASP A 1 123 ? 11.243 0.404 -27.438 1.00 95.25 123 ASP A C 1
ATOM 1007 O O . ASP A 1 123 ? 11.956 0.470 -28.434 1.00 95.25 123 ASP A O 1
ATOM 1011 N N . ALA A 1 124 ? 9.923 0.203 -27.526 1.00 93.25 124 ALA A N 1
ATOM 1012 C CA . ALA A 1 124 ? 9.216 0.107 -28.804 1.00 93.25 124 ALA A CA 1
ATOM 1013 C C . ALA A 1 124 ? 9.303 1.406 -29.625 1.00 93.25 124 ALA A C 1
ATOM 1015 O O . ALA A 1 124 ? 9.536 1.339 -30.827 1.00 93.25 124 ALA A O 1
ATOM 1016 N N . ILE A 1 125 ? 9.167 2.572 -28.980 1.00 95.19 125 ILE A N 1
ATOM 1017 C CA . ILE A 1 125 ? 9.325 3.881 -29.640 1.00 95.19 125 ILE A CA 1
ATOM 1018 C C . ILE A 1 125 ? 10.758 4.057 -30.154 1.00 95.19 125 ILE A C 1
ATOM 1020 O O . ILE A 1 125 ? 10.952 4.454 -31.296 1.00 95.19 125 ILE A O 1
ATOM 1024 N N . LEU A 1 126 ? 11.766 3.704 -29.348 1.00 94.44 126 LEU A N 1
ATOM 1025 C CA . LEU A 1 126 ? 13.168 3.800 -29.768 1.00 94.44 126 LEU A CA 1
ATOM 1026 C C . LEU A 1 126 ? 13.455 2.947 -31.009 1.00 94.44 126 LEU A C 1
ATOM 1028 O O . LEU A 1 126 ? 14.144 3.407 -31.912 1.00 94.44 126 LEU A O 1
ATOM 1032 N N . ILE A 1 127 ? 12.914 1.729 -31.064 1.00 92.25 127 ILE A N 1
ATOM 1033 C CA . ILE A 1 127 ? 13.080 0.837 -32.220 1.00 92.25 127 ILE A CA 1
ATOM 1034 C C . ILE A 1 127 ? 12.424 1.431 -33.472 1.00 92.25 127 ILE A C 1
ATOM 1036 O O . ILE A 1 127 ? 13.031 1.388 -34.540 1.00 92.25 127 ILE A O 1
ATOM 1040 N N . ASP A 1 128 ? 11.218 1.991 -33.343 1.00 93.75 128 ASP A N 1
ATOM 1041 C CA . ASP A 1 128 ? 10.491 2.628 -34.452 1.00 93.75 128 ASP A CA 1
ATOM 1042 C C . ASP A 1 128 ? 11.262 3.828 -35.032 1.00 93.75 128 ASP A C 1
ATOM 1044 O O . ASP A 1 128 ? 11.354 3.996 -36.246 1.00 93.75 128 ASP A O 1
ATOM 1048 N N . GLU A 1 129 ? 11.922 4.604 -34.170 1.00 95.56 129 GLU A N 1
ATOM 1049 C CA . GLU A 1 129 ? 12.781 5.731 -34.558 1.00 95.56 129 GLU A CA 1
ATOM 1050 C C . GLU A 1 129 ? 14.176 5.304 -35.069 1.00 95.56 129 GLU A C 1
ATOM 1052 O O . GLU A 1 129 ? 14.989 6.148 -35.451 1.00 95.56 129 GLU A O 1
ATOM 1057 N N . GLY A 1 130 ? 14.484 4.002 -35.096 1.00 91.75 130 GLY A N 1
ATOM 1058 C CA . GLY A 1 130 ? 15.785 3.471 -35.520 1.00 91.75 130 GLY A CA 1
ATOM 1059 C C . GLY A 1 130 ? 16.907 3.642 -34.485 1.00 91.75 130 GLY A C 1
ATOM 1060 O O . GLY A 1 130 ? 18.088 3.509 -34.815 1.00 91.75 130 GLY A O 1
ATOM 1061 N N . HIS A 1 131 ? 16.559 3.937 -33.233 1.00 93.88 131 HIS A N 1
ATOM 1062 C CA . HIS A 1 131 ? 17.479 4.024 -32.104 1.00 93.88 131 HIS A CA 1
ATOM 1063 C C . HIS A 1 131 ? 17.646 2.679 -31.382 1.00 93.88 131 HIS A C 1
ATOM 1065 O O . HIS A 1 131 ? 16.810 1.778 -31.445 1.00 93.88 131 HIS A O 1
ATOM 1071 N N . THR A 1 132 ? 18.752 2.539 -30.648 1.00 92.12 132 THR A N 1
ATOM 1072 C CA . THR A 1 132 ? 19.051 1.317 -29.892 1.00 92.12 132 THR A CA 1
ATOM 1073 C C . THR A 1 132 ? 18.189 1.232 -28.620 1.00 92.12 132 THR A C 1
ATOM 1075 O O . THR A 1 132 ? 18.257 2.144 -27.790 1.00 92.12 132 THR A O 1
ATOM 1078 N N . PRO A 1 133 ? 17.418 0.146 -28.408 1.00 93.38 133 PRO A N 1
ATOM 1079 C CA . PRO A 1 133 ? 16.594 -0.030 -27.211 1.00 93.38 133 PRO A CA 1
ATOM 1080 C C . PRO A 1 133 ? 17.430 -0.411 -25.981 1.00 93.38 133 PRO A C 1
ATOM 1082 O O . PRO A 1 133 ? 18.637 -0.653 -26.068 1.00 93.38 133 PRO A O 1
ATOM 1085 N N . SER A 1 134 ? 16.786 -0.503 -24.814 1.00 91.44 134 SER A N 1
ATOM 1086 C CA . SER A 1 134 ? 17.456 -0.913 -23.575 1.00 91.44 134 SER A CA 1
ATOM 1087 C C . SER A 1 134 ? 18.063 -2.321 -23.647 1.00 91.44 134 SER A C 1
ATOM 1089 O O . SER A 1 134 ? 17.617 -3.172 -24.414 1.00 91.44 134 SER A O 1
ATOM 1091 N N . PHE A 1 135 ? 19.063 -2.589 -22.802 1.00 90.69 135 PHE A N 1
ATOM 1092 C CA . PHE A 1 135 ? 19.731 -3.894 -22.753 1.00 90.69 135 PHE A CA 1
ATOM 1093 C C . PHE A 1 135 ? 18.760 -5.049 -22.459 1.00 90.69 135 PHE A C 1
ATOM 1095 O O . PHE A 1 135 ? 18.826 -6.087 -23.108 1.00 90.69 135 PHE A O 1
ATOM 1102 N N . SER A 1 136 ? 17.810 -4.854 -21.537 1.00 88.50 136 SER A N 1
ATOM 1103 C CA . SER A 1 136 ? 16.770 -5.851 -21.252 1.00 88.50 136 SER A CA 1
ATOM 1104 C C . SER A 1 136 ? 15.918 -6.166 -22.483 1.00 88.50 136 SER A C 1
ATOM 1106 O O . SER A 1 136 ? 15.648 -7.330 -22.747 1.00 88.50 136 SER A O 1
ATOM 1108 N N . ALA A 1 137 ? 15.539 -5.153 -23.267 1.00 88.56 137 ALA A N 1
ATOM 1109 C CA . ALA A 1 137 ? 14.757 -5.359 -24.485 1.00 88.56 137 ALA A CA 1
ATOM 1110 C C . ALA A 1 137 ? 15.561 -6.042 -25.602 1.00 88.56 137 ALA A C 1
ATOM 1112 O O . ALA A 1 137 ? 15.000 -6.813 -26.373 1.00 88.56 137 ALA A O 1
ATOM 1113 N N . GLN A 1 138 ? 16.871 -5.792 -25.689 1.00 89.81 138 GLN A N 1
ATOM 1114 C CA . GLN A 1 138 ? 17.741 -6.503 -26.632 1.00 89.81 138 GLN A CA 1
ATOM 1115 C C . GLN A 1 138 ? 17.820 -7.997 -26.304 1.00 89.81 138 GLN A C 1
ATOM 1117 O O . GLN A 1 138 ? 17.734 -8.813 -27.217 1.00 89.81 138 GLN A O 1
ATOM 1122 N N . ILE A 1 139 ? 17.927 -8.348 -25.017 1.00 89.81 139 ILE A N 1
ATOM 1123 C CA . ILE A 1 139 ? 17.890 -9.745 -24.564 1.00 89.81 139 ILE A CA 1
ATOM 1124 C C . ILE A 1 139 ? 16.541 -10.377 -24.914 1.00 89.81 139 ILE A C 1
ATOM 1126 O O . ILE A 1 139 ? 16.522 -11.388 -25.613 1.00 89.81 139 ILE A O 1
ATOM 1130 N N . ASP A 1 140 ? 15.430 -9.743 -24.519 1.00 86.31 140 ASP A N 1
ATOM 1131 C CA . ASP A 1 140 ? 14.073 -10.239 -24.790 1.00 86.31 140 ASP A CA 1
ATOM 1132 C C . ASP A 1 140 ? 13.832 -10.466 -26.300 1.00 86.31 140 ASP A C 1
ATOM 1134 O O . ASP A 1 140 ? 13.158 -11.419 -26.685 1.00 86.31 140 ASP A O 1
ATOM 1138 N N . ASN A 1 141 ? 14.386 -9.614 -27.170 1.00 79.81 141 ASN A N 1
ATOM 1139 C CA . ASN A 1 141 ? 14.284 -9.763 -28.627 1.00 79.81 141 ASN A CA 1
ATOM 1140 C C . ASN A 1 141 ? 15.232 -10.824 -29.204 1.00 79.81 141 ASN A C 1
ATOM 1142 O O . ASN A 1 141 ? 14.958 -11.339 -30.280 1.00 79.81 141 ASN A O 1
ATOM 1146 N N . SER A 1 142 ? 16.351 -11.123 -28.538 1.00 78.94 142 SER A N 1
ATOM 1147 C CA . SER A 1 142 ? 17.314 -12.140 -28.986 1.00 78.94 142 SER A CA 1
ATOM 1148 C C . SER A 1 142 ? 16.902 -13.573 -28.636 1.00 78.94 142 SER A C 1
ATOM 1150 O O . SER A 1 142 ? 17.389 -14.516 -29.255 1.00 78.94 142 SER A O 1
ATOM 1152 N N . GLU A 1 143 ? 16.027 -13.735 -27.641 1.00 68.06 143 GLU A N 1
ATOM 1153 C CA . GLU A 1 143 ? 15.508 -15.031 -27.186 1.00 68.06 143 GLU A CA 1
ATOM 1154 C C . GLU A 1 143 ? 14.199 -15.452 -27.890 1.00 68.06 143 GLU A C 1
ATOM 1156 O O . GLU A 1 143 ? 13.721 -16.564 -27.654 1.00 68.06 143 GLU A O 1
ATOM 1161 N N . ASN A 1 144 ? 13.630 -14.595 -28.751 1.00 54.56 144 ASN A N 1
ATOM 1162 C CA . ASN A 1 144 ? 12.442 -14.871 -29.578 1.00 54.56 144 ASN A CA 1
ATOM 1163 C C . ASN A 1 144 ? 12.818 -15.154 -31.036 1.00 54.56 144 ASN A C 1
ATOM 1165 O O . ASN A 1 144 ? 12.122 -15.993 -31.653 1.00 54.56 144 ASN A O 1
#

Secondary structure (DSSP, 8-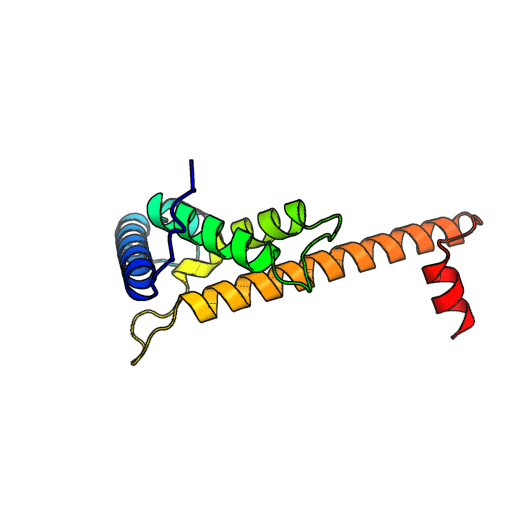state):
------PPPHHHHHHHHHHHHHHHHHHHTT----HHHHHHH--HHHHHHHHHHHHHHHTSTTTTT-TTHHHHHHHHHHHHHHHGGGS---SSS--HHHHHHHHHHHHHHHHHHHHHHHHHHHHHHHHHTT----HHHHHHHH--